Protein AF-A0A954PER5-F1 (afdb_monomer_lite)

Sequence (96 aa):
SGRIARRHLYAMRDLPVSEQIELLHEIQQGNHTTLTVEKHVQRKSSPLPSKNTSRRRTEKFRTTHATITMQFEDDSPTAAQILEALDDVKTQVQNR

Structure (mmCIF, N/CA/C/O backbone):
data_AF-A0A954PER5-F1
#
_entry.id   AF-A0A954PER5-F1
#
loop_
_atom_site.group_PDB
_atom_site.id
_atom_site.type_symbol
_atom_site.label_atom_id
_atom_site.label_alt_id
_atom_site.label_comp_id
_atom_site.label_asym_id
_atom_site.label_entity_id
_atom_site.label_seq_id
_atom_site.pdbx_PDB_ins_code
_atom_site.Cartn_x
_atom_site.Cartn_y
_atom_site.Cartn_z
_atom_site.occupancy
_atom_site.B_iso_or_equiv
_atom_site.auth_seq_id
_atom_site.auth_comp_id
_atom_site.auth_asym_id
_atom_site.auth_atom_id
_atom_site.pdbx_PDB_model_num
ATOM 1 N N . SER A 1 1 ? 24.274 5.575 -21.546 1.00 54.22 1 SER A N 1
ATOM 2 C CA . SER A 1 1 ? 23.076 4.896 -21.004 1.00 54.22 1 SER A CA 1
ATOM 3 C C . SER A 1 1 ? 22.514 3.983 -22.093 1.00 54.22 1 SER A C 1
ATOM 5 O O . SER A 1 1 ? 22.964 4.109 -23.221 1.00 54.22 1 SER A O 1
ATOM 7 N N . GLY A 1 2 ? 21.660 3.002 -21.767 1.00 60.78 2 GLY A N 1
ATOM 8 C CA . GLY A 1 2 ? 21.110 2.040 -22.749 1.00 60.78 2 GLY A CA 1
ATOM 9 C C . GLY A 1 2 ? 21.565 0.579 -22.596 1.00 60.78 2 GLY A C 1
ATOM 10 O O . GLY A 1 2 ? 21.102 -0.301 -23.315 1.00 60.78 2 GLY A O 1
ATOM 11 N N . ARG A 1 3 ? 22.468 0.277 -21.651 1.00 78.00 3 ARG A N 1
ATOM 12 C CA . ARG A 1 3 ? 22.959 -1.094 -21.439 1.00 78.00 3 ARG A CA 1
ATOM 13 C C . ARG A 1 3 ? 22.042 -1.862 -20.489 1.00 78.00 3 ARG A C 1
ATOM 15 O O . ARG A 1 3 ? 21.954 -1.546 -19.301 1.00 78.00 3 ARG A O 1
ATOM 22 N N . ILE A 1 4 ? 21.426 -2.925 -20.997 1.00 83.06 4 ILE A N 1
ATOM 23 C CA . ILE A 1 4 ? 20.615 -3.844 -20.197 1.00 83.06 4 ILE A CA 1
ATOM 24 C C . ILE A 1 4 ? 21.542 -4.651 -19.277 1.00 83.06 4 ILE A C 1
ATOM 26 O O . ILE A 1 4 ? 22.222 -5.589 -19.683 1.00 83.06 4 ILE A O 1
ATOM 30 N N . ALA A 1 5 ? 21.606 -4.252 -18.010 1.00 85.62 5 ALA A N 1
ATOM 31 C CA . ALA A 1 5 ? 22.237 -5.028 -16.952 1.00 85.62 5 ALA A CA 1
ATOM 32 C C . ALA A 1 5 ? 21.394 -6.247 -16.539 1.00 85.62 5 ALA A C 1
ATOM 34 O O . ALA A 1 5 ? 20.165 -6.203 -16.551 1.00 85.62 5 ALA A O 1
ATOM 35 N N . ARG A 1 6 ? 22.069 -7.295 -16.048 1.00 86.25 6 ARG A N 1
ATOM 36 C CA . ARG A 1 6 ? 21.447 -8.524 -15.517 1.00 86.25 6 ARG A CA 1
ATOM 37 C C . ARG A 1 6 ? 20.377 -8.243 -14.454 1.00 86.25 6 ARG A C 1
ATOM 39 O O . ARG A 1 6 ? 19.361 -8.921 -14.403 1.00 86.25 6 ARG A O 1
ATOM 46 N N . ARG A 1 7 ? 20.595 -7.207 -13.638 1.00 84.19 7 ARG A N 1
ATOM 47 C CA . ARG A 1 7 ? 19.669 -6.761 -12.589 1.00 84.19 7 ARG A CA 1
ATOM 48 C C . ARG A 1 7 ? 18.317 -6.283 -13.142 1.00 84.19 7 ARG A C 1
ATOM 50 O O . ARG A 1 7 ? 17.308 -6.539 -12.503 1.00 84.19 7 ARG A O 1
ATOM 57 N N . HIS A 1 8 ? 18.273 -5.688 -14.340 1.00 85.56 8 HIS A N 1
ATOM 58 C CA . HIS A 1 8 ? 17.002 -5.340 -14.991 1.00 85.56 8 HIS A CA 1
ATOM 59 C C . HIS A 1 8 ? 16.185 -6.591 -15.324 1.00 85.56 8 HIS A C 1
ATOM 61 O O . HIS A 1 8 ? 14.994 -6.641 -15.049 1.00 85.56 8 HIS A O 1
ATOM 67 N N . LEU A 1 9 ? 16.841 -7.615 -15.879 1.00 86.81 9 LEU A N 1
ATOM 68 C CA . LEU A 1 9 ? 16.183 -8.864 -16.269 1.00 86.81 9 LEU A CA 1
ATOM 69 C C . LEU A 1 9 ? 15.607 -9.595 -15.052 1.00 86.81 9 LEU A C 1
ATOM 71 O O . LEU A 1 9 ? 14.487 -10.088 -15.104 1.00 86.81 9 LEU A O 1
ATOM 75 N N . TYR A 1 10 ? 16.343 -9.607 -13.936 1.00 86.94 10 TYR A N 1
ATOM 76 C CA . TYR A 1 10 ? 15.834 -10.166 -12.684 1.00 86.94 10 TYR A CA 1
ATOM 77 C C . TYR A 1 10 ? 14.629 -9.400 -12.141 1.00 86.94 10 TYR A C 1
ATOM 79 O O . TYR A 1 10 ? 13.699 -10.034 -11.654 1.00 86.94 10 TYR A O 1
ATOM 87 N N . ALA A 1 11 ? 14.632 -8.069 -12.238 1.00 85.31 11 ALA A N 1
ATOM 88 C CA . ALA A 1 11 ? 13.529 -7.250 -11.753 1.00 85.31 11 ALA A CA 1
ATOM 89 C C . ALA A 1 11 ? 12.227 -7.515 -12.522 1.00 85.31 11 ALA A C 1
ATOM 91 O O . ALA A 1 11 ? 11.172 -7.507 -11.912 1.00 85.31 11 ALA A O 1
ATOM 92 N N . MET A 1 12 ? 12.290 -7.774 -13.832 1.00 87.25 12 MET A N 1
ATOM 93 C CA . MET A 1 12 ? 11.104 -7.899 -14.695 1.00 87.25 12 MET A CA 1
ATOM 94 C C . MET A 1 12 ? 10.610 -9.338 -14.888 1.00 87.25 12 MET A C 1
ATOM 96 O O . MET A 1 12 ? 9.622 -9.544 -15.585 1.00 87.25 12 MET A O 1
ATOM 100 N N . ARG A 1 13 ? 11.279 -10.334 -14.290 1.00 86.12 13 ARG A N 1
ATOM 101 C CA . ARG A 1 13 ? 11.005 -11.767 -14.515 1.00 86.12 13 ARG A CA 1
ATOM 102 C C . ARG A 1 13 ? 9.547 -12.172 -14.251 1.00 86.12 13 ARG A C 1
ATOM 104 O O . ARG A 1 13 ? 9.056 -13.100 -14.879 1.00 86.12 13 ARG A O 1
ATOM 111 N N . ASP A 1 14 ? 8.899 -11.478 -13.315 1.00 82.44 14 ASP A N 1
ATOM 112 C CA . ASP A 1 14 ? 7.552 -11.777 -12.824 1.00 82.44 14 ASP A CA 1
ATOM 113 C C . ASP A 1 14 ? 6.468 -10.967 -13.577 1.00 82.44 14 ASP A C 1
ATOM 115 O O . ASP A 1 14 ? 5.288 -11.060 -13.249 1.00 82.44 14 ASP A O 1
ATOM 119 N N . LEU A 1 15 ? 6.847 -10.163 -14.584 1.00 84.19 15 LEU A N 1
ATOM 120 C CA . LEU A 1 15 ? 5.912 -9.401 -15.420 1.00 84.19 15 LEU A CA 1
A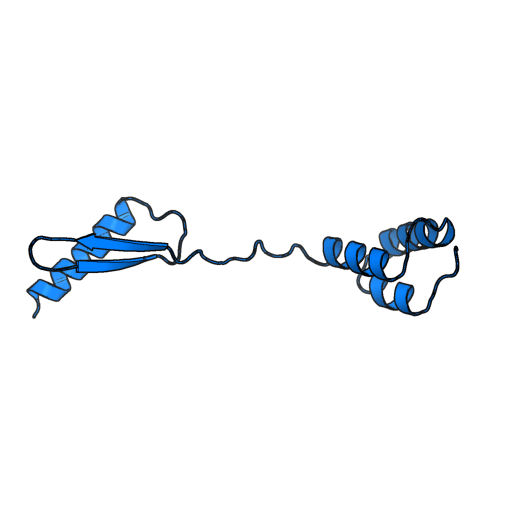TOM 121 C C . LEU A 1 15 ? 5.432 -10.200 -16.645 1.00 84.19 15 LEU A C 1
ATOM 123 O O . LEU A 1 15 ? 6.166 -11.056 -17.143 1.00 84.19 15 LEU A O 1
ATOM 127 N N . PRO A 1 16 ? 4.252 -9.876 -17.208 1.00 87.12 16 PRO A N 1
ATOM 128 C CA . PRO A 1 16 ? 3.827 -10.387 -18.508 1.00 87.12 16 PRO A CA 1
ATOM 129 C C . PRO A 1 16 ? 4.821 -10.038 -19.623 1.00 87.12 16 PRO A C 1
ATOM 131 O O . PRO A 1 16 ? 5.419 -8.963 -19.625 1.00 87.12 16 PRO A O 1
ATOM 134 N N . VAL A 1 17 ? 4.956 -10.925 -20.614 1.00 85.44 17 VAL A N 1
ATOM 135 C CA . VAL A 1 17 ? 5.915 -10.776 -21.729 1.00 85.44 17 VAL A CA 1
ATOM 136 C C . VAL A 1 17 ? 5.747 -9.445 -22.472 1.00 85.44 17 VAL A C 1
ATOM 138 O O . VAL A 1 17 ? 6.743 -8.814 -22.817 1.00 85.44 17 VAL A O 1
ATOM 141 N N . SER A 1 18 ? 4.508 -8.990 -22.675 1.00 86.69 18 SER A N 1
ATOM 142 C CA . SER A 1 18 ? 4.216 -7.697 -23.307 1.00 86.69 18 SER A CA 1
ATOM 143 C C . SER A 1 18 ? 4.857 -6.527 -22.556 1.00 86.69 18 SER A C 1
ATOM 145 O O . SER A 1 18 ? 5.488 -5.669 -23.166 1.00 86.69 18 SER A O 1
ATOM 147 N N . GLU A 1 19 ? 4.785 -6.535 -21.227 1.00 85.19 19 GLU A N 1
ATOM 148 C CA . GLU A 1 19 ? 5.340 -5.475 -20.384 1.00 85.19 19 GLU A CA 1
ATOM 149 C C . GLU A 1 19 ? 6.865 -5.547 -20.264 1.00 85.19 19 GLU A C 1
ATOM 151 O O . GLU A 1 19 ? 7.533 -4.520 -20.144 1.00 85.19 19 GLU A O 1
ATOM 156 N N . GLN A 1 20 ? 7.434 -6.755 -20.319 1.00 88.06 20 GLN A N 1
ATOM 157 C CA . GLN A 1 20 ? 8.886 -6.930 -20.359 1.00 88.06 20 GLN A CA 1
ATOM 158 C C . GLN A 1 20 ? 9.484 -6.285 -21.618 1.00 88.06 20 GLN A C 1
ATOM 160 O O . GLN A 1 20 ? 10.530 -5.643 -21.537 1.00 88.06 20 GLN A O 1
ATOM 165 N N . ILE A 1 21 ? 8.821 -6.429 -22.773 1.00 89.00 21 ILE A N 1
ATOM 166 C CA . ILE A 1 21 ? 9.272 -5.854 -24.050 1.00 89.00 21 ILE A CA 1
ATOM 167 C C . ILE A 1 21 ? 9.237 -4.320 -24.003 1.00 89.00 21 ILE A C 1
ATOM 169 O O . ILE A 1 21 ? 10.215 -3.681 -24.396 1.00 89.00 21 ILE A O 1
ATOM 173 N N . GLU A 1 22 ? 8.156 -3.734 -23.480 1.00 87.38 22 GLU A N 1
ATOM 174 C CA . GLU A 1 22 ? 8.026 -2.279 -23.312 1.00 87.38 22 GLU A CA 1
ATOM 175 C C . GLU A 1 22 ? 9.150 -1.709 -22.435 1.00 87.38 22 GLU A C 1
ATOM 177 O O . GLU A 1 22 ? 9.875 -0.804 -22.854 1.00 87.38 22 GLU A O 1
ATOM 182 N N . LEU A 1 23 ? 9.376 -2.301 -21.259 1.00 86.75 23 LEU A N 1
ATOM 183 C CA . LEU A 1 23 ? 10.421 -1.849 -20.339 1.00 86.75 23 LEU A CA 1
ATOM 184 C 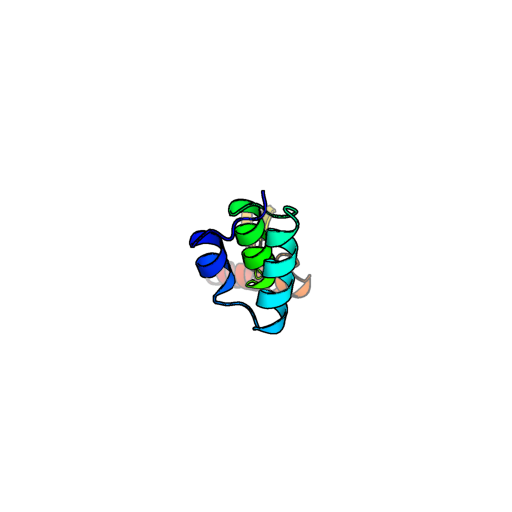C . LEU A 1 23 ? 11.830 -2.001 -20.918 1.00 86.75 23 LEU A C 1
ATOM 186 O O . LEU A 1 23 ? 12.693 -1.154 -20.683 1.00 86.75 23 LEU A O 1
ATOM 190 N N . LEU A 1 24 ? 12.096 -3.068 -21.675 1.00 88.31 24 LEU A N 1
ATOM 191 C CA . LEU A 1 24 ? 13.387 -3.249 -22.340 1.00 88.31 24 LEU A CA 1
ATOM 192 C C . LEU A 1 24 ? 13.658 -2.136 -23.355 1.00 88.31 24 LEU A C 1
ATOM 194 O O . LEU A 1 24 ? 14.784 -1.632 -23.410 1.00 88.31 24 LEU A O 1
ATOM 198 N N . HIS A 1 25 ? 12.637 -1.720 -24.103 1.00 87.31 25 HIS A N 1
ATOM 199 C CA . HIS A 1 25 ? 12.738 -0.610 -25.044 1.00 87.31 25 HIS A CA 1
ATOM 200 C C . HIS A 1 25 ? 13.017 0.719 -24.319 1.00 87.31 25 HIS A C 1
ATOM 202 O O . HIS A 1 25 ? 13.923 1.461 -24.700 1.00 87.31 25 HIS A O 1
ATOM 208 N N . GLU A 1 26 ? 12.337 0.987 -23.203 1.00 84.44 26 GLU A N 1
ATOM 209 C CA . GLU A 1 26 ? 12.569 2.185 -22.384 1.00 84.44 26 GLU A CA 1
ATOM 210 C C . GLU A 1 26 ? 13.971 2.212 -21.737 1.00 84.44 26 GLU A C 1
ATOM 212 O O . GLU A 1 26 ? 14.618 3.264 -21.668 1.00 84.44 26 GLU A O 1
ATOM 217 N N . ILE A 1 27 ? 14.490 1.057 -21.295 1.00 86.19 27 ILE A N 1
ATOM 218 C CA . ILE A 1 27 ? 15.863 0.925 -20.772 1.00 86.19 27 ILE A CA 1
ATOM 219 C C . ILE A 1 27 ? 16.887 1.228 -21.870 1.00 86.19 27 ILE A C 1
ATOM 221 O O . ILE A 1 27 ? 17.877 1.918 -21.607 1.00 86.19 27 ILE A O 1
ATOM 225 N N . GLN A 1 28 ? 16.665 0.732 -23.092 1.00 84.81 28 GLN A N 1
ATOM 226 C CA . GLN A 1 28 ? 17.539 0.986 -24.243 1.00 84.81 28 GLN A CA 1
ATOM 227 C C . GLN A 1 28 ? 17.561 2.466 -24.633 1.00 84.81 28 GLN A C 1
ATOM 229 O O . GLN A 1 28 ? 18.631 2.998 -24.922 1.00 84.81 28 GLN A O 1
ATOM 234 N N . GLN A 1 29 ? 16.417 3.149 -24.542 1.00 83.75 29 GLN A N 1
ATOM 235 C CA . GLN A 1 29 ? 16.310 4.600 -24.736 1.00 83.75 29 GLN A CA 1
ATOM 236 C C . GLN A 1 29 ? 16.968 5.419 -23.611 1.00 83.75 29 GLN A C 1
ATOM 238 O O . GLN A 1 29 ? 17.136 6.628 -23.735 1.00 83.75 29 GLN A O 1
ATOM 243 N N . GLY A 1 30 ? 17.389 4.770 -22.521 1.00 78.44 30 GLY A N 1
ATOM 244 C CA . GLY A 1 30 ? 18.054 5.419 -21.395 1.00 78.44 30 GLY A CA 1
ATOM 245 C C . GLY A 1 30 ? 17.100 6.097 -20.413 1.00 78.44 30 GLY A C 1
ATOM 246 O O . GLY A 1 30 ? 17.571 6.802 -19.523 1.00 78.44 30 GLY A O 1
ATOM 247 N N . ASN A 1 31 ? 15.793 5.848 -20.531 1.00 74.50 31 ASN A N 1
ATOM 248 C CA . ASN A 1 31 ? 14.765 6.433 -19.666 1.00 74.50 31 ASN A CA 1
ATOM 249 C C . ASN A 1 31 ? 14.734 5.785 -18.276 1.00 74.50 31 ASN A C 1
ATOM 251 O O . ASN A 1 31 ? 14.213 6.364 -17.319 1.00 74.50 31 ASN A O 1
ATOM 255 N N . HIS A 1 32 ? 15.329 4.597 -18.139 1.00 75.81 32 HIS A N 1
ATOM 256 C CA . HIS A 1 32 ? 15.328 3.847 -16.894 1.00 75.81 32 HIS A CA 1
ATOM 257 C C . HIS A 1 32 ? 16.715 3.370 -16.459 1.00 75.81 32 HIS A C 1
ATOM 259 O O . HIS A 1 32 ? 17.512 2.826 -17.221 1.00 75.81 32 HIS A O 1
ATOM 265 N N . THR A 1 33 ? 16.969 3.559 -15.167 1.00 79.25 33 THR A N 1
ATOM 266 C CA . THR A 1 33 ? 18.037 2.916 -14.400 1.00 79.25 33 THR A CA 1
ATOM 267 C C . THR A 1 33 ? 17.531 1.618 -13.764 1.00 79.25 33 THR A C 1
ATOM 269 O O . THR A 1 33 ? 16.327 1.398 -13.631 1.00 79.25 33 THR A O 1
ATOM 272 N N . THR A 1 34 ? 18.446 0.779 -13.279 1.00 77.88 34 THR A N 1
ATOM 273 C CA . THR A 1 34 ? 18.116 -0.462 -12.553 1.00 77.88 34 THR A CA 1
ATOM 274 C C . THR A 1 34 ? 17.135 -0.234 -11.408 1.00 77.88 34 THR A C 1
ATOM 276 O O . THR A 1 34 ? 16.145 -0.950 -11.290 1.00 77.88 34 THR A O 1
ATOM 279 N N . LEU A 1 35 ? 17.361 0.813 -10.615 1.00 80.69 35 LEU A N 1
ATOM 280 C CA . LEU A 1 35 ? 16.535 1.154 -9.458 1.00 80.69 35 LEU A CA 1
ATOM 281 C C . LEU A 1 35 ? 15.135 1.647 -9.856 1.00 80.69 35 LEU A C 1
ATOM 283 O O . LEU A 1 35 ? 14.161 1.396 -9.147 1.00 80.69 35 LEU A O 1
ATOM 287 N N . THR A 1 36 ? 15.006 2.335 -10.993 1.00 81.75 36 THR A N 1
ATOM 288 C CA . THR A 1 36 ? 13.694 2.774 -11.493 1.00 81.75 36 THR A CA 1
ATOM 289 C C . THR A 1 36 ? 12.888 1.619 -12.078 1.00 81.75 36 THR A C 1
ATOM 291 O O . THR A 1 36 ? 11.685 1.577 -11.847 1.00 81.75 36 THR A O 1
ATOM 294 N N . VAL A 1 37 ? 13.537 0.654 -12.746 1.00 82.06 37 VAL A N 1
ATOM 295 C CA . VAL A 1 37 ? 12.868 -0.565 -13.238 1.00 82.06 37 VAL A CA 1
ATOM 296 C C . VAL A 1 37 ? 12.339 -1.391 -12.070 1.00 82.06 37 VAL A C 1
ATOM 298 O O . VAL A 1 37 ? 11.183 -1.791 -12.089 1.00 82.06 37 VAL A O 1
ATOM 301 N N . GLU A 1 38 ? 13.135 -1.577 -11.014 1.00 82.50 38 GLU A N 1
ATOM 302 C CA . GLU A 1 38 ? 12.691 -2.274 -9.797 1.00 82.50 38 GLU A CA 1
ATOM 303 C C . GLU A 1 38 ? 11.465 -1.605 -9.167 1.00 82.50 38 GLU A C 1
ATOM 305 O O . GLU A 1 38 ? 10.489 -2.283 -8.856 1.00 82.50 38 GLU A O 1
ATOM 310 N N . LYS A 1 39 ? 11.468 -0.271 -9.042 1.00 81.06 39 LYS A N 1
ATOM 311 C CA . LYS A 1 39 ? 10.308 0.479 -8.534 1.00 81.06 39 LYS A CA 1
ATOM 312 C C . LYS A 1 39 ? 9.085 0.358 -9.439 1.00 81.06 39 LYS A C 1
ATOM 314 O O . LYS A 1 39 ? 7.969 0.293 -8.932 1.00 81.06 39 LYS A O 1
ATOM 319 N N . HIS A 1 40 ? 9.276 0.374 -10.756 1.00 77.75 40 HIS A N 1
ATOM 320 C CA . HIS A 1 40 ? 8.181 0.266 -11.718 1.00 77.75 40 HIS A CA 1
ATOM 321 C C . HIS A 1 40 ? 7.548 -1.119 -11.683 1.00 77.75 40 HIS A C 1
ATOM 323 O O . HIS A 1 40 ? 6.331 -1.229 -11.567 1.00 77.75 40 HIS A O 1
ATOM 329 N N . VAL A 1 41 ? 8.377 -2.167 -11.667 1.00 78.69 41 VAL A N 1
ATOM 330 C CA . VAL A 1 41 ? 7.900 -3.541 -11.510 1.00 78.69 41 VAL A CA 1
ATOM 331 C C . VAL A 1 41 ? 7.200 -3.696 -10.167 1.00 78.69 41 VAL A C 1
ATOM 333 O O . VAL A 1 41 ? 6.084 -4.181 -10.150 1.00 78.69 41 VAL A O 1
ATOM 336 N N . GLN A 1 42 ? 7.774 -3.212 -9.062 1.00 73.56 42 GLN A N 1
ATOM 337 C CA . GLN A 1 42 ? 7.166 -3.322 -7.730 1.00 73.56 42 GLN A CA 1
ATOM 338 C C . GLN A 1 42 ? 5.795 -2.633 -7.627 1.00 73.56 42 GLN A C 1
ATOM 340 O O . GLN A 1 42 ? 4.931 -3.084 -6.880 1.00 73.56 42 GLN A O 1
ATOM 345 N N . ARG A 1 43 ? 5.574 -1.548 -8.380 1.00 69.62 43 ARG A N 1
ATOM 346 C CA . ARG A 1 43 ? 4.267 -0.874 -8.466 1.00 69.62 43 ARG A CA 1
ATOM 347 C C . ARG A 1 43 ? 3.239 -1.656 -9.280 1.00 69.62 43 ARG A C 1
ATOM 349 O O . ARG A 1 43 ? 2.051 -1.481 -9.044 1.00 69.62 43 ARG A O 1
ATOM 356 N N . LYS A 1 44 ? 3.683 -2.468 -10.241 1.00 69.25 44 LYS A N 1
ATOM 357 C CA . LYS A 1 44 ? 2.817 -3.257 -11.126 1.00 69.25 44 LYS A CA 1
ATOM 358 C C . LYS A 1 44 ? 2.580 -4.684 -10.624 1.00 69.25 44 LYS A C 1
ATOM 360 O O . LYS A 1 44 ? 1.479 -5.201 -10.751 1.00 69.25 44 LYS A O 1
ATOM 365 N N . SER A 1 45 ? 3.593 -5.302 -10.018 1.00 65.38 45 SER A N 1
ATOM 366 C CA . SER A 1 45 ? 3.557 -6.655 -9.450 1.00 65.38 45 SER A CA 1
ATOM 367 C C . SER A 1 45 ? 2.881 -6.717 -8.083 1.00 65.38 45 SER A C 1
ATOM 369 O O . SER A 1 45 ? 2.711 -7.791 -7.514 1.00 65.38 45 SER A O 1
ATOM 371 N N . SER A 1 46 ? 2.472 -5.574 -7.541 1.00 53.72 46 SER A N 1
ATOM 372 C CA . SER A 1 46 ? 1.594 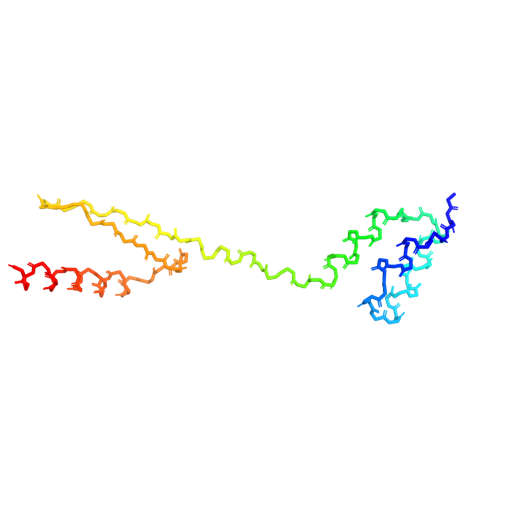-5.507 -6.386 1.00 53.72 46 SER A CA 1
ATOM 373 C C . SER A 1 46 ? 0.419 -4.590 -6.722 1.00 53.72 46 SER A C 1
ATOM 375 O O . SER A 1 46 ? 0.625 -3.380 -6.814 1.00 53.72 46 SER A O 1
ATOM 377 N N . PRO A 1 47 ? -0.842 -5.069 -6.716 1.00 51.69 47 PRO A N 1
ATOM 378 C CA . PRO A 1 47 ? -1.766 -4.346 -5.873 1.00 51.69 47 PRO A CA 1
ATOM 379 C C . PRO A 1 47 ? -1.128 -4.482 -4.496 1.00 51.69 47 PRO A C 1
ATOM 381 O O . PRO A 1 47 ? -1.165 -5.551 -3.892 1.00 51.69 47 PRO A O 1
ATOM 384 N N . LEU A 1 48 ? -0.426 -3.451 -4.019 1.00 53.59 48 LEU A N 1
ATOM 385 C CA . LEU A 1 48 ? -0.277 -3.363 -2.577 1.00 53.59 48 LEU A CA 1
ATOM 386 C C . LEU A 1 48 ? -1.726 -3.484 -2.102 1.00 53.59 48 LEU A C 1
ATOM 388 O O . LEU A 1 48 ? -2.524 -2.629 -2.510 1.00 53.59 48 LEU A O 1
ATOM 392 N N . PRO A 1 49 ? -2.127 -4.524 -1.338 1.00 50.09 49 PRO A N 1
ATOM 393 C CA . PRO A 1 49 ? -3.336 -4.349 -0.564 1.00 50.09 49 PRO A CA 1
ATOM 394 C C . PRO A 1 49 ? -3.111 -3.003 0.113 1.00 50.09 49 PRO A C 1
ATOM 396 O O . PRO A 1 49 ? -2.012 -2.769 0.649 1.00 50.09 49 PRO A O 1
ATOM 399 N N . SER A 1 50 ? -4.075 -2.074 -0.014 1.00 52.25 50 SER A N 1
ATOM 400 C CA . SER A 1 50 ? -4.046 -0.887 0.837 1.00 52.25 50 SER A CA 1
ATOM 401 C C . SER A 1 50 ? -3.694 -1.442 2.198 1.00 52.25 50 SER A C 1
ATOM 403 O O . SER A 1 50 ? -4.223 -2.492 2.574 1.00 52.25 50 SER A O 1
ATOM 405 N N . LYS A 1 51 ? -2.636 -0.908 2.811 1.00 47.84 51 LYS A N 1
ATOM 406 C CA . LYS A 1 51 ? -2.151 -1.429 4.074 1.00 47.84 51 LYS A CA 1
ATOM 407 C C . LYS A 1 51 ? -3.387 -1.450 4.956 1.00 47.84 51 LYS A C 1
ATOM 409 O O . LYS A 1 51 ? -3.804 -0.402 5.440 1.00 47.84 51 LYS A O 1
ATOM 414 N N . ASN A 1 52 ? -3.984 -2.627 5.118 1.00 50.31 52 ASN A N 1
ATOM 415 C CA . ASN A 1 52 ? -5.086 -2.871 6.014 1.00 50.31 52 ASN A CA 1
ATOM 416 C C . ASN A 1 52 ? -4.388 -2.956 7.373 1.00 50.31 52 ASN A C 1
ATOM 418 O O . ASN A 1 52 ? -4.442 -3.939 8.091 1.00 50.31 52 ASN A O 1
ATOM 422 N N . THR A 1 53 ? -3.703 -1.874 7.756 1.00 49.12 53 THR A N 1
ATOM 423 C CA . THR A 1 53 ? -4.103 -1.201 8.968 1.00 49.12 53 THR A CA 1
ATOM 424 C C . THR A 1 53 ? -5.612 -1.033 8.855 1.00 49.12 53 THR A C 1
ATOM 426 O O . THR A 1 53 ? -6.088 0.024 8.460 1.00 49.12 53 THR A O 1
ATOM 429 N N . SER A 1 54 ? -6.352 -2.090 9.205 1.00 51.88 54 SER A N 1
ATOM 430 C CA . SER A 1 54 ? -7.422 -1.958 10.176 1.00 51.88 54 SER A CA 1
ATOM 431 C C . SER A 1 54 ? -6.885 -0.946 11.179 1.00 51.88 54 SER A C 1
ATOM 433 O O . SER A 1 54 ? -6.024 -1.272 12.010 1.00 51.88 54 SER A O 1
ATOM 435 N N . ARG A 1 55 ? -7.170 0.339 10.953 1.00 56.16 55 ARG A N 1
ATOM 436 C CA . ARG A 1 55 ? -6.797 1.388 11.883 1.00 56.16 55 ARG A CA 1
ATOM 437 C C . ARG A 1 55 ? -7.664 1.056 13.066 1.00 56.16 55 ARG A C 1
ATOM 439 O O . ARG A 1 55 ? -8.828 1.421 13.082 1.00 56.16 55 ARG A O 1
ATOM 446 N N . ARG A 1 56 ? -7.118 0.242 13.974 1.00 60.16 56 ARG A N 1
ATOM 447 C CA . ARG A 1 56 ? -7.818 -0.184 15.172 1.00 60.16 56 ARG A CA 1
ATOM 448 C C . ARG A 1 56 ? -8.214 1.090 15.879 1.00 60.16 56 ARG A C 1
ATOM 450 O O . ARG A 1 56 ? -7.361 1.783 16.444 1.00 60.16 56 ARG A O 1
ATOM 457 N N . ARG A 1 57 ? -9.482 1.454 15.754 1.00 68.00 57 ARG A N 1
ATOM 458 C CA . ARG A 1 57 ? -9.974 2.708 16.282 1.00 68.00 57 ARG A CA 1
ATOM 459 C C . ARG A 1 57 ? -10.265 2.441 17.740 1.00 68.00 57 ARG A C 1
ATOM 461 O O . ARG A 1 57 ? -11.098 1.609 18.082 1.00 68.00 57 ARG A O 1
ATOM 468 N N . THR A 1 58 ? -9.487 3.080 18.601 1.00 75.69 58 THR A N 1
ATOM 469 C CA . THR A 1 58 ? -9.709 3.002 20.041 1.00 75.69 58 THR A CA 1
ATOM 470 C C . THR A 1 58 ? -10.542 4.202 20.450 1.00 75.69 58 THR A C 1
ATOM 472 O O . THR A 1 58 ? -10.058 5.331 20.379 1.00 75.69 58 THR A O 1
ATOM 475 N N . GLU A 1 59 ? -11.770 3.965 20.893 1.00 79.00 59 GLU A N 1
ATOM 476 C CA . GLU A 1 59 ? -12.628 5.006 21.455 1.00 79.00 59 GLU A CA 1
ATOM 477 C C . GLU A 1 59 ? -12.745 4.828 22.965 1.00 79.00 59 GLU A C 1
ATOM 479 O O . GLU A 1 59 ? -12.842 3.714 23.482 1.00 79.00 59 GLU A O 1
ATOM 484 N N . LYS A 1 60 ? -12.681 5.943 23.694 1.00 82.12 60 LYS A N 1
ATOM 485 C CA . LYS A 1 60 ? -12.795 5.957 25.151 1.00 82.12 60 LYS A CA 1
ATOM 486 C C . LYS A 1 60 ? -14.046 6.719 25.540 1.00 82.12 60 LYS A C 1
ATOM 488 O O . LYS A 1 60 ? -14.138 7.918 25.294 1.00 82.12 60 LYS A O 1
ATOM 493 N N . PHE A 1 61 ? -14.955 6.037 26.216 1.00 79.44 61 PHE A N 1
ATOM 494 C CA . PHE A 1 61 ? -16.177 6.609 26.755 1.00 79.44 61 PHE A CA 1
ATOM 495 C C . PHE A 1 61 ? -16.038 6.731 28.266 1.00 79.44 61 PHE A C 1
ATOM 497 O O . PHE A 1 61 ? -15.849 5.744 28.977 1.00 79.44 61 PHE A O 1
ATOM 504 N N . ARG A 1 62 ? -16.097 7.963 28.773 1.00 79.56 62 ARG A N 1
ATOM 505 C CA . ARG A 1 62 ? -16.133 8.216 30.216 1.00 79.56 62 ARG A CA 1
ATOM 506 C C . ARG A 1 62 ? -17.584 8.216 30.673 1.00 79.56 62 ARG A C 1
ATOM 508 O O . ARG A 1 62 ? -18.367 9.037 30.208 1.00 79.56 62 ARG A O 1
ATOM 515 N N . THR A 1 63 ? -17.921 7.313 31.583 1.00 80.62 63 THR A N 1
ATOM 516 C CA . THR A 1 63 ? -19.204 7.295 32.289 1.00 80.62 63 THR A CA 1
ATOM 517 C C . THR A 1 63 ? -19.002 7.739 33.737 1.00 80.62 63 THR A C 1
ATOM 519 O O . THR A 1 63 ? -17.872 7.901 34.202 1.00 80.62 63 THR A O 1
ATOM 522 N N . THR A 1 64 ? -20.096 7.928 34.473 1.00 83.06 64 THR A N 1
ATOM 523 C CA . THR A 1 64 ? -20.086 8.315 35.894 1.00 83.06 64 THR A CA 1
ATOM 524 C C . THR A 1 64 ? -19.388 7.290 36.793 1.00 83.06 64 THR A C 1
ATOM 526 O O . THR A 1 64 ? -18.936 7.638 37.879 1.00 83.06 64 THR A O 1
ATOM 529 N N . HIS A 1 65 ? -19.301 6.033 36.348 1.00 74.12 65 HIS A N 1
ATOM 530 C CA . HIS A 1 65 ? -18.807 4.913 37.151 1.00 74.12 65 HIS A CA 1
ATOM 531 C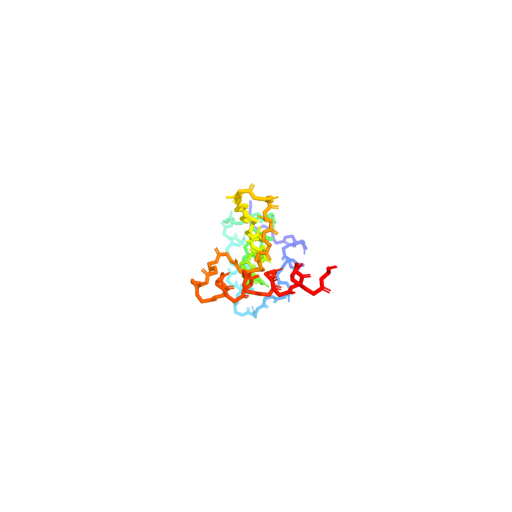 C . HIS A 1 65 ? -17.508 4.299 36.615 1.00 74.12 65 HIS A C 1
ATOM 533 O O . HIS A 1 65 ? -16.787 3.660 37.378 1.00 74.12 65 HIS A O 1
ATOM 539 N N . ALA A 1 66 ? -17.184 4.475 35.328 1.00 76.75 66 ALA A N 1
ATOM 540 C CA . ALA A 1 66 ? -16.009 3.857 34.721 1.00 76.75 66 ALA A CA 1
ATOM 541 C C . ALA A 1 66 ? -15.539 4.584 33.452 1.00 76.75 66 ALA A C 1
ATOM 543 O O . ALA A 1 66 ? -16.255 5.373 32.840 1.00 76.75 66 ALA A O 1
ATOM 544 N N . THR A 1 67 ? -14.320 4.272 33.012 1.00 83.31 67 THR A N 1
ATOM 545 C CA . THR A 1 67 ? -13.870 4.585 31.650 1.00 83.31 67 THR A CA 1
ATOM 546 C C . THR A 1 67 ? -13.921 3.313 30.817 1.00 83.31 67 THR A C 1
ATOM 548 O O . THR A 1 67 ? -13.163 2.379 31.067 1.00 83.31 67 THR A O 1
ATOM 551 N N . ILE A 1 68 ? -14.802 3.286 29.823 1.00 82.25 68 ILE A N 1
ATOM 552 C CA . ILE A 1 68 ? -14.956 2.178 28.883 1.00 82.25 68 ILE A CA 1
ATOM 553 C C . ILE A 1 68 ? -14.028 2.450 27.700 1.00 82.25 68 ILE A C 1
ATOM 555 O O . ILE A 1 68 ? -14.092 3.513 27.086 1.00 82.25 68 ILE A O 1
ATOM 559 N N . THR A 1 69 ? -13.132 1.512 27.399 1.00 82.94 69 THR A N 1
ATOM 560 C CA . THR A 1 69 ? -12.258 1.585 26.220 1.00 82.94 69 THR A CA 1
ATOM 561 C C . THR A 1 69 ? -12.708 0.528 25.226 1.00 82.94 69 THR A C 1
ATOM 563 O O . THR A 1 69 ? -12.639 -0.658 25.530 1.00 82.94 69 THR A O 1
ATOM 566 N N . MET A 1 70 ? -13.159 0.961 24.054 1.00 79.69 70 MET A N 1
ATOM 567 C CA . MET A 1 70 ? -13.622 0.095 22.973 1.00 79.69 70 MET A CA 1
ATOM 568 C C . MET A 1 70 ? -12.572 0.087 21.866 1.00 79.69 70 MET A C 1
ATOM 570 O O . MET A 1 70 ? -12.068 1.143 21.480 1.00 79.69 70 MET A O 1
ATOM 574 N N . GLN A 1 71 ? -12.213 -1.100 21.387 1.00 79.75 71 GLN A N 1
ATOM 575 C CA . GLN A 1 71 ? -11.293 -1.279 20.268 1.00 79.75 71 GLN A CA 1
ATOM 576 C C . GLN A 1 71 ? -12.076 -1.871 19.106 1.00 79.75 71 GLN A C 1
ATOM 578 O O . GLN A 1 71 ? -12.539 -3.004 19.191 1.00 79.75 71 GLN A O 1
ATOM 583 N N . PHE A 1 72 ? -12.219 -1.101 18.035 1.00 75.94 72 PHE A N 1
ATOM 584 C CA . PHE A 1 72 ? -12.872 -1.555 16.816 1.00 75.94 72 PHE A CA 1
ATOM 585 C C . PHE A 1 72 ? -11.816 -2.050 15.834 1.00 75.94 72 PHE A C 1
ATOM 587 O O . PHE A 1 72 ? -10.762 -1.426 15.684 1.00 75.94 72 PHE A O 1
ATOM 594 N N . GLU A 1 73 ? -12.082 -3.178 15.179 1.00 70.38 73 GLU A N 1
ATOM 595 C CA . GLU A 1 73 ? -11.232 -3.668 14.090 1.00 70.38 73 GLU A CA 1
ATOM 596 C C . GLU A 1 73 ? -11.465 -2.871 12.793 1.00 70.38 73 GLU A C 1
ATOM 598 O O . GLU A 1 73 ? -10.539 -2.719 11.999 1.00 70.38 73 GLU A O 1
ATOM 603 N N . ASP A 1 74 ? -12.639 -2.249 12.648 1.00 67.31 74 ASP A N 1
ATOM 604 C CA . ASP A 1 74 ? -12.997 -1.373 11.528 1.00 67.31 74 ASP A CA 1
ATOM 605 C C . ASP A 1 74 ? -12.739 0.119 11.831 1.00 67.31 74 ASP A C 1
ATOM 607 O O . ASP A 1 74 ? -12.933 0.592 12.952 1.00 67.31 74 ASP A O 1
ATOM 611 N N . ASP A 1 75 ? -12.339 0.892 10.811 1.00 63.84 75 ASP A N 1
ATOM 612 C CA . ASP A 1 75 ? -12.041 2.341 10.929 1.00 63.84 75 ASP A CA 1
ATOM 613 C C . ASP A 1 75 ? -13.326 3.206 11.016 1.00 63.84 75 ASP A C 1
ATOM 615 O O . ASP A 1 75 ? -13.327 4.333 11.526 1.00 63.84 75 ASP A O 1
ATOM 619 N N . SER A 1 76 ? -14.459 2.658 10.561 1.00 69.19 76 SER A N 1
ATOM 620 C CA . SER A 1 76 ? -15.776 3.306 10.553 1.00 69.19 76 SER A CA 1
ATOM 621 C C . SER A 1 76 ? -16.849 2.424 11.211 1.00 69.19 76 SER A C 1
ATOM 623 O O . SER A 1 76 ? -17.708 1.883 10.508 1.00 69.19 76 SER A O 1
ATOM 625 N N . PRO A 1 77 ? -16.818 2.252 12.545 1.00 66.94 77 PRO A N 1
ATOM 626 C CA . PRO A 1 77 ? -17.863 1.520 13.248 1.00 66.94 77 PRO A CA 1
ATOM 627 C C . PRO A 1 77 ? -19.215 2.222 13.072 1.00 66.94 77 PRO A C 1
ATOM 629 O O . PRO A 1 77 ? -19.323 3.449 13.146 1.00 66.94 77 PRO A O 1
ATOM 632 N N . THR A 1 78 ? -20.261 1.439 12.825 1.00 80.06 78 THR A N 1
ATOM 633 C CA . THR A 1 78 ? -21.636 1.948 12.743 1.00 80.06 78 THR A CA 1
ATOM 634 C C . THR A 1 78 ? -22.211 2.186 14.138 1.00 80.06 78 THR A C 1
ATOM 636 O O . THR A 1 78 ? -21.838 1.524 15.104 1.00 80.06 78 THR A O 1
ATOM 639 N N . ALA A 1 79 ? -23.170 3.110 14.257 1.00 77.06 79 ALA A N 1
ATOM 640 C CA . ALA A 1 79 ? -23.823 3.403 15.537 1.00 77.06 79 ALA A CA 1
ATOM 641 C C . ALA A 1 79 ? -24.462 2.156 16.181 1.00 77.06 79 ALA A C 1
ATOM 643 O O . ALA A 1 79 ? -24.434 2.021 17.400 1.00 77.06 79 ALA A O 1
ATOM 644 N N . ALA A 1 80 ? -24.978 1.226 15.369 1.00 78.88 80 ALA A N 1
ATOM 645 C CA . ALA A 1 80 ? -25.527 -0.042 15.845 1.00 78.88 80 ALA A CA 1
ATOM 646 C C . ALA A 1 80 ? -24.465 -0.912 16.541 1.00 78.88 80 ALA A C 1
ATOM 648 O O . ALA A 1 80 ? -24.700 -1.375 17.651 1.00 78.88 80 ALA A O 1
ATOM 649 N N . GLN A 1 81 ? -23.275 -1.048 15.944 1.00 75.56 81 GLN A N 1
ATOM 650 C CA . GLN A 1 81 ? -22.162 -1.816 16.519 1.00 75.56 81 GLN A CA 1
ATOM 651 C C . GLN A 1 81 ? -21.645 -1.204 17.828 1.00 75.56 81 GLN A C 1
ATOM 653 O O . GLN A 1 81 ? -21.250 -1.921 18.744 1.00 75.56 81 GLN A O 1
ATOM 658 N N . ILE A 1 82 ? -21.648 0.129 17.935 1.00 77.56 82 ILE A N 1
ATOM 659 C CA . ILE A 1 82 ? -21.252 0.819 19.170 1.00 77.56 82 ILE A CA 1
AT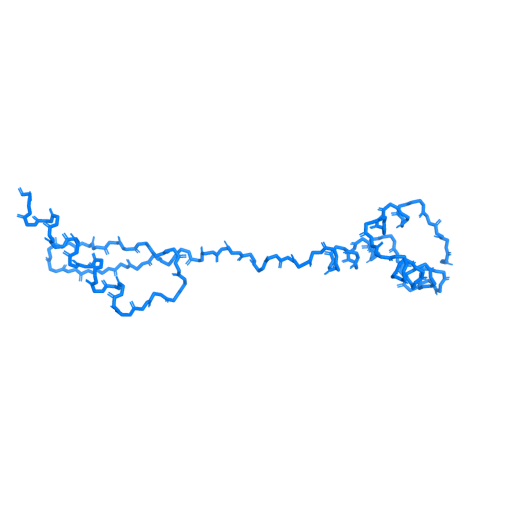OM 660 C C . ILE A 1 82 ? -22.268 0.539 20.287 1.00 77.56 82 ILE A C 1
ATOM 662 O O . ILE A 1 82 ? -21.867 0.265 21.415 1.00 77.56 82 ILE A O 1
ATOM 666 N N . LEU A 1 83 ? -23.569 0.598 19.983 1.00 83.81 83 LEU A N 1
ATOM 667 C CA . LEU A 1 83 ? -24.634 0.343 20.958 1.00 83.81 83 LEU A CA 1
ATOM 668 C C . LEU A 1 83 ? -24.643 -1.111 21.436 1.00 83.81 83 LEU A C 1
ATOM 670 O O . LEU A 1 83 ? -24.706 -1.342 22.639 1.00 83.81 83 LEU A O 1
ATOM 674 N N . GLU A 1 84 ? -24.503 -2.067 20.519 1.00 83.50 84 GLU A N 1
ATOM 675 C CA . GLU A 1 84 ? -24.415 -3.496 20.841 1.00 83.50 84 GLU A CA 1
ATOM 676 C C . GLU A 1 84 ? -23.246 -3.779 21.794 1.00 83.50 84 GLU A C 1
ATOM 678 O O . GLU A 1 84 ? -23.424 -4.361 22.863 1.00 83.50 84 GLU A O 1
ATOM 683 N N . ALA A 1 85 ? -22.062 -3.250 21.486 1.00 79.56 85 ALA A N 1
ATOM 684 C CA . ALA A 1 85 ? -20.894 -3.438 22.335 1.00 79.56 85 ALA A CA 1
ATOM 685 C C . ALA A 1 85 ? -21.015 -2.732 23.707 1.00 79.56 85 ALA A C 1
ATOM 687 O O . ALA A 1 85 ? -20.412 -3.179 24.684 1.00 79.56 85 ALA A O 1
ATOM 688 N N . LEU A 1 86 ? -21.794 -1.649 23.824 1.00 81.25 86 LEU A N 1
ATOM 689 C CA . LEU A 1 86 ? -22.106 -1.033 25.122 1.00 81.25 86 LEU A CA 1
ATOM 690 C C . LEU A 1 86 ? -23.092 -1.877 25.945 1.00 81.25 86 LEU A C 1
ATOM 692 O O . LEU A 1 86 ? -22.932 -1.964 27.167 1.00 81.25 86 LEU A O 1
ATOM 696 N N . ASP A 1 87 ? -24.074 -2.509 25.302 1.00 84.44 87 A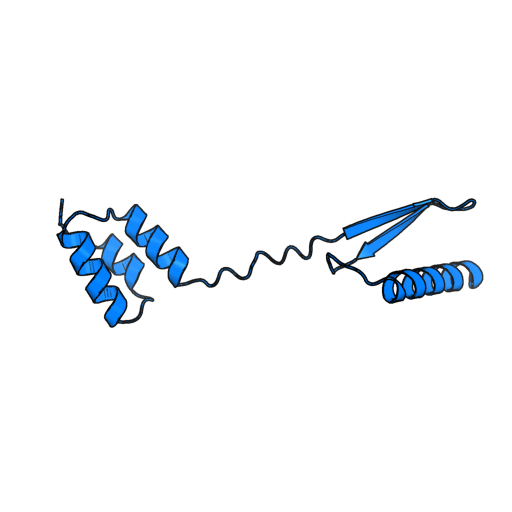SP A N 1
ATOM 697 C CA . ASP A 1 87 ? -25.017 -3.416 25.964 1.00 84.44 87 ASP A CA 1
ATOM 698 C C . ASP A 1 87 ? -24.330 -4.700 26.454 1.00 84.44 87 ASP A C 1
ATOM 700 O O . ASP A 1 87 ? -24.596 -5.154 27.573 1.00 84.44 87 ASP A O 1
ATOM 704 N N . ASP A 1 88 ? -23.365 -5.229 25.701 1.00 80.31 88 ASP A N 1
ATOM 705 C CA . ASP A 1 88 ? -22.534 -6.358 26.134 1.00 80.31 88 ASP A CA 1
ATOM 706 C C . ASP A 1 88 ? -21.732 -6.024 27.399 1.00 80.31 88 ASP A C 1
ATOM 708 O O . ASP A 1 88 ? -21.724 -6.785 28.374 1.00 80.31 88 ASP A O 1
ATOM 712 N N . VAL A 1 89 ? -21.095 -4.847 27.427 1.00 79.06 89 VAL A N 1
ATOM 713 C CA . VAL A 1 89 ? -20.354 -4.362 28.604 1.00 79.06 89 VAL A CA 1
ATOM 714 C C . VAL A 1 89 ? -21.290 -4.194 29.799 1.00 79.06 89 VAL A C 1
ATOM 716 O O . VAL A 1 89 ? -20.956 -4.607 30.911 1.00 79.06 89 VAL A O 1
ATOM 719 N N . LYS A 1 90 ? -22.478 -3.620 29.592 1.00 79.56 90 LYS A N 1
ATOM 720 C CA . LYS A 1 90 ? -23.484 -3.454 30.646 1.00 79.56 90 LYS A CA 1
ATOM 721 C C . LYS A 1 90 ? -23.919 -4.801 31.226 1.00 79.56 90 LYS A C 1
ATOM 723 O O . LYS A 1 90 ? -23.976 -4.940 32.447 1.00 79.56 90 LYS A O 1
ATOM 728 N N . THR A 1 91 ? -24.160 -5.793 30.372 1.00 78.25 91 THR A N 1
ATOM 729 C CA . THR A 1 91 ? -24.537 -7.152 30.782 1.00 78.25 91 THR A CA 1
ATOM 730 C C . THR A 1 91 ? -23.428 -7.823 31.596 1.00 78.25 91 THR A C 1
ATOM 732 O O . THR A 1 91 ? -23.694 -8.412 32.643 1.00 78.25 91 THR A O 1
ATOM 735 N N . GLN A 1 92 ? -22.165 -7.682 31.181 1.00 74.94 92 GLN A N 1
ATOM 736 C CA . GLN A 1 92 ? -21.021 -8.219 31.930 1.00 74.94 92 GLN A CA 1
ATOM 737 C C . GLN A 1 92 ? -20.836 -7.570 33.305 1.00 74.94 92 GLN A C 1
ATOM 739 O O . GLN A 1 92 ? -20.406 -8.240 34.243 1.00 74.94 92 GLN A O 1
ATOM 744 N N . VAL A 1 93 ? -21.150 -6.279 33.436 1.00 74.94 93 VAL A N 1
ATOM 745 C CA . VAL A 1 93 ? -21.071 -5.563 34.716 1.00 74.94 93 VAL A CA 1
ATOM 746 C C . VAL A 1 93 ? -22.225 -5.942 35.648 1.00 74.94 93 VAL A C 1
ATOM 748 O O . VAL A 1 93 ? -22.008 -6.017 36.848 1.00 74.94 93 VAL A O 1
ATOM 751 N N . GLN A 1 94 ? -23.430 -6.197 35.127 1.00 69.31 94 GLN A N 1
ATOM 752 C CA . GLN A 1 94 ? -24.589 -6.595 35.943 1.00 69.31 94 GLN A CA 1
ATOM 753 C C . GLN A 1 94 ? -24.542 -8.055 36.415 1.00 69.31 94 GLN A C 1
ATOM 755 O O . GLN A 1 94 ? -25.144 -8.380 37.434 1.00 69.31 94 GLN A O 1
ATOM 760 N N . ASN A 1 95 ? -23.831 -8.925 35.692 1.00 58.34 95 ASN A N 1
ATOM 761 C CA . ASN A 1 95 ? -23.652 -10.337 36.046 1.00 58.34 95 ASN A CA 1
ATOM 762 C C . ASN A 1 95 ? -22.428 -10.599 36.951 1.00 58.34 95 ASN A C 1
ATOM 764 O O . ASN A 1 95 ? -22.029 -11.754 37.122 1.00 58.34 95 ASN A O 1
ATOM 768 N N . ARG A 1 96 ? -21.820 -9.549 37.509 1.00 49.00 96 ARG A N 1
ATOM 769 C CA . ARG A 1 96 ? -20.761 -9.606 38.525 1.00 49.00 96 ARG A CA 1
ATOM 770 C C . ARG A 1 96 ? -21.260 -9.030 39.840 1.00 49.00 96 ARG A C 1
ATOM 772 O O . ARG A 1 96 ? -20.834 -9.578 40.879 1.00 49.00 96 ARG A O 1
#

pLDDT: mean 75.81, std 11.23, range [47.84, 89.0]

Secondary structure (DSSP, 8-state):
-----HHHHHHHTTS-HHHHHHHHHHHHTT---HHHHHHHHHHHS-----------EEEEEE-SS-EEEEEESSSS--HHHHHHHHHHHHHHHHT-

Radius of gyration: 26.14 Å; chains: 1; bounding box: 49×20×64 Å

Foldseek 3Di:
DQDDDPLLCVLCVQDDPVVSVVVNVCSNVVVDDSVRSNVVSVVVVDPPVPPPPLVQDWDWDDDPVDIDIDTDSHPDDDPVNVVVVVVVVVVVVVVD